Protein AF-A0ABD5AZ32-F1 (afdb_monomer_lite)

pLDDT: mean 93.75, std 4.97, range [64.81, 98.12]

Sequence (61 aa):
LDSPLKQLQIFVDTSSIEIFCNDGERVLTSRIFPNEDATGIKASTESGQVYLKFTKYELKG

Secondary structure (DSSP, 8-state):
--S----EEEEEETTEEEEEETTTTEEEEEE----TT--------SSS---------PPP-

Organism: Staphylococcus chromogenes (NCBI:txid46126)

Structure (mmCIF, N/CA/C/O backbone):
data_AF-A0ABD5AZ32-F1
#
_entry.id   AF-A0ABD5AZ32-F1
#
loop_
_atom_site.group_PDB
_atom_site.id
_atom_site.type_symbol
_atom_site.label_atom_id
_atom_site.label_alt_id
_atom_site.label_comp_id
_atom_site.label_asym_id
_atom_site.label_entity_id
_atom_site.label_seq_id
_atom_site.pdbx_PDB_ins_code
_atom_site.Cartn_x
_atom_site.Cartn_y
_atom_site.Cartn_z
_atom_site.occupancy
_atom_site.B_iso_or_equiv
_atom_site.auth_seq_id
_atom_site.auth_comp_id
_atom_site.auth_asym_id
_atom_site.auth_atom_id
_atom_site.pdbx_PDB_model_num
ATOM 1 N N . LEU A 1 1 ? 4.942 -6.399 -13.378 1.00 79.06 1 LEU A N 1
ATOM 2 C CA . LEU A 1 1 ? 4.883 -5.084 -14.030 1.00 79.06 1 LEU A CA 1
ATOM 3 C C . LEU A 1 1 ? 5.837 -5.183 -15.195 1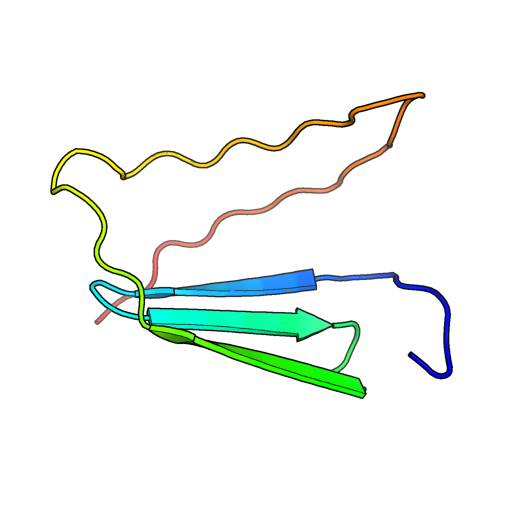.00 79.06 1 LEU A C 1
ATOM 5 O O . LEU A 1 1 ? 6.896 -5.785 -15.036 1.00 79.06 1 LEU A O 1
ATOM 9 N N . ASP A 1 2 ? 5.419 -4.677 -16.336 1.00 92.56 2 ASP A N 1
ATOM 10 C CA . ASP A 1 2 ? 6.228 -4.589 -17.543 1.00 92.56 2 ASP A CA 1
ATOM 11 C C . ASP A 1 2 ? 7.279 -3.476 -17.395 1.00 92.56 2 ASP A C 1
ATOM 13 O O . ASP A 1 2 ? 8.301 -3.483 -18.080 1.00 92.56 2 ASP A O 1
ATOM 17 N N . SER A 1 3 ? 7.076 -2.557 -16.440 1.00 94.94 3 SER A N 1
ATOM 18 C CA . SER A 1 3 ? 8.042 -1.530 -16.046 1.00 94.94 3 SER A CA 1
ATOM 19 C C . SER A 1 3 ? 8.438 -1.612 -14.557 1.00 94.94 3 SER A C 1
ATOM 21 O O . SER A 1 3 ? 7.708 -2.185 -13.742 1.00 94.94 3 SER A O 1
ATOM 23 N N . PRO A 1 4 ? 9.599 -1.053 -14.151 1.00 96.00 4 PRO A N 1
ATOM 24 C CA . PRO A 1 4 ? 9.932 -0.911 -12.736 1.00 96.00 4 PRO A CA 1
ATOM 25 C C . PRO A 1 4 ? 8.872 -0.095 -11.989 1.00 96.00 4 PRO A C 1
ATOM 27 O O . PRO A 1 4 ? 8.321 0.865 -12.529 1.00 96.00 4 PRO A O 1
ATOM 30 N N . LEU A 1 5 ? 8.620 -0.445 -10.727 1.00 93.88 5 LEU A N 1
ATOM 31 C CA . LEU A 1 5 ? 7.685 0.294 -9.884 1.00 93.88 5 LEU A CA 1
ATOM 32 C C . LEU A 1 5 ? 8.229 1.699 -9.582 1.00 93.88 5 LEU A C 1
ATOM 34 O O . LEU A 1 5 ? 9.338 1.840 -9.069 1.00 93.88 5 LEU A O 1
ATOM 38 N N . LYS A 1 6 ? 7.432 2.728 -9.873 1.00 94.94 6 LYS A N 1
ATOM 39 C CA . LYS A 1 6 ? 7.774 4.144 -9.651 1.00 94.94 6 LYS A CA 1
ATOM 40 C C . LYS A 1 6 ? 6.844 4.826 -8.657 1.00 94.94 6 LYS A C 1
ATOM 42 O O . LYS A 1 6 ? 7.278 5.712 -7.927 1.00 94.94 6 LYS A O 1
ATOM 47 N N . GLN A 1 7 ? 5.576 4.427 -8.637 1.00 96.19 7 GLN A N 1
ATOM 48 C CA . GLN A 1 7 ? 4.556 5.040 -7.798 1.00 96.19 7 GLN A CA 1
ATOM 49 C C . GLN A 1 7 ? 3.541 4.002 -7.333 1.00 96.19 7 GLN A C 1
ATOM 51 O O . GLN A 1 7 ? 3.220 3.058 -8.055 1.00 96.19 7 GLN A O 1
ATOM 56 N N . LEU A 1 8 ? 3.027 4.219 -6.126 1.00 97.25 8 LEU A N 1
ATOM 57 C CA . LEU A 1 8 ? 1.840 3.558 -5.613 1.00 97.25 8 LEU A CA 1
ATOM 58 C C . LEU A 1 8 ? 0.817 4.628 -5.251 1.00 97.25 8 LEU A C 1
ATOM 60 O O . LEU A 1 8 ? 1.148 5.592 -4.556 1.00 97.25 8 LEU A O 1
ATOM 64 N N . GLN A 1 9 ? -0.417 4.434 -5.692 1.00 97.50 9 GLN A N 1
ATOM 65 C CA . GLN A 1 9 ? -1.567 5.165 -5.183 1.00 97.50 9 GLN A CA 1
A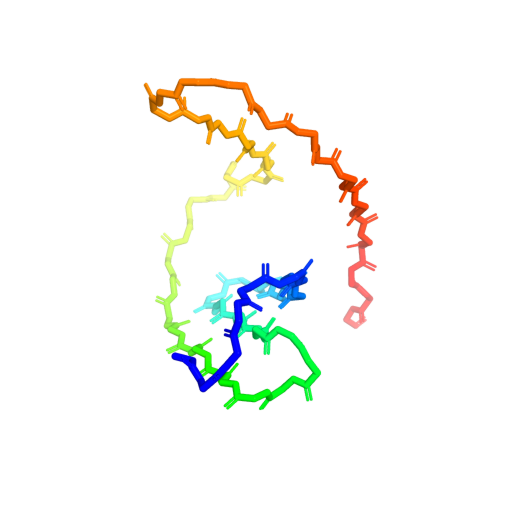TOM 66 C C . GLN A 1 9 ? -2.475 4.169 -4.474 1.00 97.50 9 GLN A C 1
ATOM 68 O O . GLN A 1 9 ? -2.875 3.164 -5.054 1.00 97.50 9 GLN A O 1
ATOM 73 N N . ILE A 1 10 ? -2.730 4.414 -3.191 1.00 97.19 10 ILE A N 1
ATOM 74 C CA . ILE A 1 10 ? -3.401 3.462 -2.308 1.00 97.19 10 ILE A CA 1
ATOM 75 C C . ILE A 1 10 ? -4.650 4.130 -1.749 1.00 97.19 10 ILE A C 1
ATOM 77 O O . ILE A 1 10 ? -4.550 5.173 -1.101 1.00 97.19 10 ILE A O 1
ATOM 81 N N . PHE A 1 11 ? -5.802 3.517 -1.992 1.00 96.38 11 PHE A N 1
ATOM 82 C CA . PHE A 1 11 ? -7.066 3.873 -1.367 1.00 96.38 11 PHE A CA 1
ATOM 83 C C . PHE A 1 11 ? -7.378 2.850 -0.287 1.00 96.38 11 PHE A C 1
ATOM 85 O O . PHE A 1 11 ? -7.283 1.644 -0.514 1.00 96.38 11 PHE A O 1
ATOM 92 N N . VAL A 1 12 ? -7.720 3.346 0.895 1.00 95.12 12 VAL A N 1
ATOM 93 C CA . VAL A 1 12 ? -8.114 2.528 2.038 1.00 95.12 12 VAL A CA 1
ATOM 94 C C . VAL A 1 12 ? -9.472 3.031 2.493 1.00 95.12 12 VAL A C 1
ATOM 96 O O . VAL A 1 12 ? -9.626 4.222 2.757 1.00 95.12 12 VAL A O 1
ATOM 99 N N . ASP A 1 13 ? -10.430 2.119 2.569 1.00 93.38 13 ASP A N 1
ATOM 100 C CA . ASP A 1 13 ? -11.761 2.350 3.121 1.00 93.38 13 ASP A CA 1
ATOM 101 C C . ASP A 1 13 ? -12.008 1.343 4.258 1.00 93.38 13 ASP A C 1
ATOM 103 O O . ASP A 1 13 ? -11.218 0.428 4.501 1.00 93.38 13 ASP A O 1
ATOM 107 N N . THR A 1 14 ? -13.130 1.499 4.948 1.00 92.81 14 THR A N 1
ATOM 108 C CA . THR A 1 14 ? -13.596 0.730 6.104 1.00 92.81 14 THR A CA 1
ATOM 109 C C . THR A 1 14 ? -13.412 -0.780 5.947 1.00 92.81 14 THR A C 1
ATOM 111 O O . THR A 1 14 ? -13.108 -1.467 6.918 1.00 92.81 14 THR A O 1
ATOM 114 N N . SER A 1 15 ? -13.601 -1.316 4.736 1.00 94.94 15 SER A N 1
ATOM 115 C CA . SER A 1 15 ? -13.507 -2.762 4.485 1.00 94.94 15 SER A CA 1
ATOM 116 C C . SER A 1 15 ? -12.776 -3.150 3.197 1.00 94.94 15 SER A C 1
ATOM 118 O O . SER A 1 15 ? -12.828 -4.311 2.772 1.00 94.94 15 SER A O 1
ATOM 120 N N . SER A 1 16 ? -12.066 -2.214 2.568 1.00 96.19 16 SER A 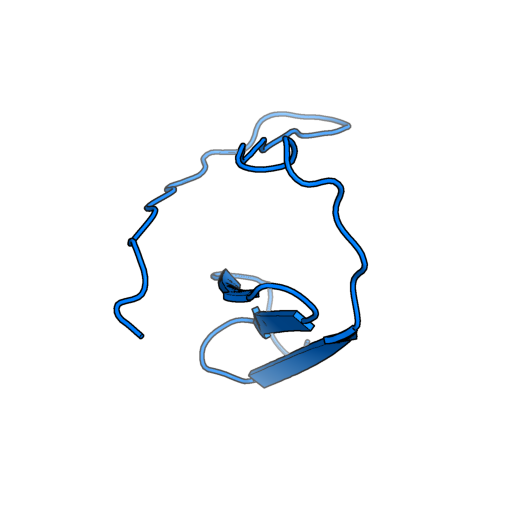N 1
ATOM 121 C CA . SER A 1 16 ? -11.343 -2.469 1.322 1.00 96.19 16 SER A CA 1
ATOM 122 C C .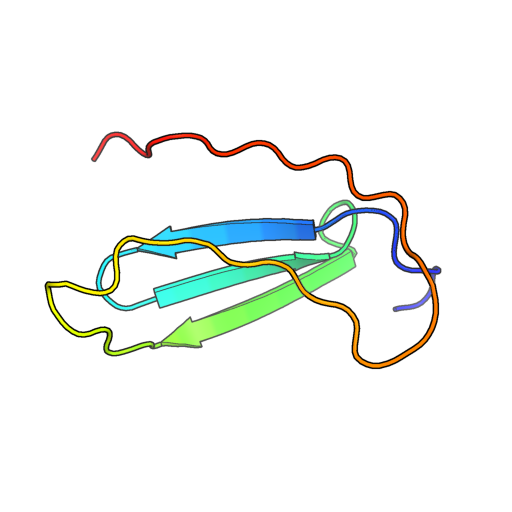 SER A 1 16 ? -10.028 -1.706 1.237 1.00 96.19 16 SER A C 1
ATOM 124 O O . SER A 1 16 ? -9.820 -0.663 1.857 1.00 96.19 16 SER A O 1
ATOM 126 N N . ILE A 1 17 ? -9.124 -2.269 0.445 1.00 97.31 17 ILE A N 1
ATOM 127 C CA . ILE A 1 17 ? -7.900 -1.617 0.012 1.00 97.31 17 ILE A CA 1
ATOM 128 C C . ILE A 1 17 ? -7.738 -1.811 -1.491 1.00 97.31 17 ILE A C 1
ATOM 130 O O . ILE A 1 17 ? -7.909 -2.917 -2.016 1.00 97.31 17 ILE A O 1
ATOM 134 N N . GLU A 1 18 ? -7.380 -0.730 -2.170 1.00 98.12 18 GLU A N 1
ATOM 135 C CA . GLU A 1 18 ? -7.093 -0.708 -3.598 1.00 98.12 18 GLU A CA 1
ATOM 136 C C . GLU A 1 18 ? -5.736 -0.052 -3.829 1.00 98.12 18 GLU A C 1
ATOM 138 O O . GLU A 1 18 ? -5.472 1.052 -3.354 1.00 98.12 18 GLU A O 1
ATOM 143 N N . ILE A 1 19 ? -4.854 -0.748 -4.539 1.00 98.06 19 ILE A N 1
ATOM 144 C CA . ILE A 1 19 ? -3.490 -0.309 -4.823 1.00 98.06 19 ILE A CA 1
ATOM 145 C C . ILE A 1 19 ? -3.323 -0.227 -6.335 1.00 98.06 19 ILE A C 1
ATOM 147 O O . ILE A 1 19 ? -3.397 -1.233 -7.042 1.00 98.06 19 ILE A O 1
ATOM 151 N N . PHE A 1 20 ? -3.044 0.977 -6.810 1.00 98.12 20 PHE A N 1
ATOM 152 C CA . PHE A 1 20 ? -2.726 1.283 -8.194 1.00 98.12 20 PHE A CA 1
ATOM 153 C C . PHE A 1 20 ? -1.206 1.392 -8.315 1.00 98.12 20 PHE A C 1
ATOM 155 O O . PHE A 1 20 ? -0.576 2.244 -7.682 1.00 98.12 20 PHE A O 1
ATOM 162 N N . CYS A 1 21 ? -0.612 0.490 -9.093 1.00 97.88 21 CYS A N 1
ATOM 163 C CA . CYS A 1 21 ? 0.816 0.493 -9.385 1.00 97.88 21 CYS A CA 1
ATOM 164 C C . CYS A 1 21 ? 1.084 1.317 -10.641 1.00 97.88 21 CYS A C 1
ATOM 166 O O . CYS A 1 21 ? 0.488 1.050 -11.689 1.00 97.88 21 CYS A O 1
ATOM 168 N N . ASN A 1 22 ? 2.028 2.257 -10.543 1.00 96.19 22 ASN A N 1
ATOM 169 C CA . ASN A 1 22 ? 2.302 3.243 -11.589 1.00 96.19 22 ASN A CA 1
ATOM 170 C C . ASN A 1 22 ? 0.986 3.936 -12.010 1.00 96.19 22 ASN A C 1
ATOM 172 O O . ASN A 1 22 ? 0.089 4.121 -11.189 1.00 96.19 22 ASN A O 1
ATOM 176 N N . ASP A 1 23 ? 0.834 4.274 -13.284 1.00 95.38 23 ASP A N 1
ATOM 177 C CA . ASP A 1 23 ? -0.358 4.918 -13.845 1.00 95.38 23 ASP A CA 1
ATOM 178 C C . ASP A 1 23 ? -1.492 3.913 -14.150 1.00 95.38 23 ASP A C 1
ATOM 180 O O . ASP A 1 23 ? -2.116 3.954 -15.209 1.00 95.38 23 ASP A O 1
ATOM 184 N N . GLY A 1 24 ? -1.737 2.961 -13.242 1.00 94.81 24 GLY A N 1
ATOM 185 C CA . GLY A 1 24 ? -2.767 1.926 -13.406 1.00 94.81 24 GLY A CA 1
ATOM 186 C C . GLY A 1 24 ? -2.345 0.723 -14.258 1.00 94.81 24 GLY A C 1
ATOM 187 O O . GLY A 1 24 ? -3.194 -0.074 -14.647 1.00 94.81 24 GLY A O 1
ATOM 188 N N . GLU A 1 25 ? -1.042 0.545 -14.506 1.00 97.38 25 GLU A N 1
ATOM 189 C CA . GLU A 1 25 ? -0.477 -0.622 -15.211 1.00 97.38 25 GLU A CA 1
ATOM 190 C C . GLU A 1 25 ? -0.892 -1.947 -14.545 1.00 97.38 25 GLU A C 1
ATOM 192 O O . GLU A 1 25 ? -1.092 -2.975 -15.194 1.00 97.38 25 GLU A O 1
ATOM 197 N N . ARG A 1 26 ? -1.050 -1.915 -13.220 1.00 97.44 26 ARG A N 1
ATOM 198 C CA . ARG A 1 26 ? -1.680 -2.984 -12.453 1.00 97.44 26 ARG A CA 1
ATOM 199 C C . ARG A 1 26 ? -2.508 -2.394 -11.325 1.00 97.44 26 ARG A C 1
ATOM 201 O O . ARG A 1 26 ? -2.066 -1.463 -10.654 1.00 97.44 26 ARG A O 1
ATOM 208 N N . VAL A 1 27 ? -3.657 -3.011 -11.074 1.00 97.62 27 VAL A N 1
ATOM 209 C CA . VAL A 1 27 ? -4.520 -2.709 -9.931 1.00 97.62 27 VAL A CA 1
ATOM 210 C C . VAL A 1 27 ? -4.651 -3.958 -9.066 1.00 97.62 27 VAL A C 1
ATOM 212 O O . VAL A 1 27 ? -4.835 -5.064 -9.579 1.00 97.62 27 VAL A O 1
ATOM 215 N N . LEU A 1 28 ? -4.506 -3.783 -7.757 1.00 97.94 28 LEU A N 1
ATOM 216 C CA . LEU A 1 28 ? -4.717 -4.815 -6.749 1.00 97.94 28 LEU A CA 1
ATOM 217 C C . LEU A 1 28 ? -5.866 -4.370 -5.853 1.00 97.94 28 LEU A C 1
ATOM 219 O O . LEU A 1 28 ? -5.807 -3.286 -5.282 1.00 97.94 28 LEU A O 1
ATOM 223 N N . THR A 1 29 ? -6.867 -5.225 -5.685 1.00 97.81 29 THR A N 1
ATOM 224 C CA . THR A 1 29 ? -8.022 -4.954 -4.826 1.00 97.81 29 THR A CA 1
ATOM 225 C C . THR A 1 29 ? -8.201 -6.108 -3.860 1.00 97.81 29 THR A C 1
ATOM 227 O O . THR A 1 29 ? -8.171 -7.273 -4.261 1.00 97.81 29 THR A O 1
ATOM 230 N N . SER A 1 30 ? -8.406 -5.792 -2.585 1.00 98.12 30 SER A N 1
ATOM 231 C CA . SER A 1 30 ? -8.746 -6.781 -1.568 1.00 98.12 30 SER A CA 1
ATOM 232 C C . SER A 1 30 ? -9.725 -6.210 -0.554 1.00 98.12 30 SER A C 1
ATOM 234 O O . SER A 1 30 ? -9.757 -5.007 -0.300 1.00 98.12 30 SER A O 1
ATOM 236 N N . ARG A 1 31 ? -10.487 -7.104 0.079 1.00 97.69 31 ARG A N 1
ATOM 237 C CA . ARG A 1 31 ? -11.188 -6.782 1.324 1.00 97.69 31 ARG A CA 1
ATOM 238 C C . ARG A 1 31 ? -10.218 -6.828 2.498 1.00 97.69 31 ARG A C 1
ATOM 240 O O . ARG A 1 31 ? -9.289 -7.639 2.500 1.00 97.69 31 ARG A O 1
ATOM 247 N N . ILE A 1 32 ? -10.467 -5.974 3.481 1.00 96.12 32 ILE A N 1
ATOM 248 C CA . ILE A 1 32 ? -9.762 -5.917 4.764 1.00 96.12 32 ILE A CA 1
ATOM 249 C C . ILE A 1 32 ? -10.784 -5.793 5.897 1.00 96.12 32 ILE A C 1
ATOM 251 O O . ILE A 1 32 ? -11.916 -5.377 5.670 1.00 96.12 32 ILE A O 1
ATOM 255 N N . PHE A 1 33 ? -10.385 -6.164 7.112 1.00 96.00 33 PHE A N 1
ATOM 256 C CA . PHE A 1 33 ? -11.220 -6.072 8.315 1.00 96.00 33 PHE A CA 1
ATOM 257 C C . PHE A 1 33 ? -10.392 -5.459 9.456 1.00 96.00 33 PHE A C 1
ATOM 259 O O . PHE A 1 33 ? -9.935 -6.190 10.336 1.00 96.00 33 PHE A O 1
ATOM 266 N N . PRO A 1 34 ? -10.074 -4.153 9.381 1.00 93.56 34 PRO A N 1
ATOM 267 C CA . PRO A 1 34 ? -9.272 -3.482 10.395 1.00 93.56 34 PRO A CA 1
ATOM 268 C C . PRO A 1 34 ? -10.039 -3.357 11.717 1.00 93.56 34 PRO A C 1
ATOM 270 O O . PRO A 1 34 ? -11.265 -3.265 11.734 1.00 93.56 34 PRO A O 1
ATOM 273 N N . ASN A 1 35 ? -9.301 -3.315 1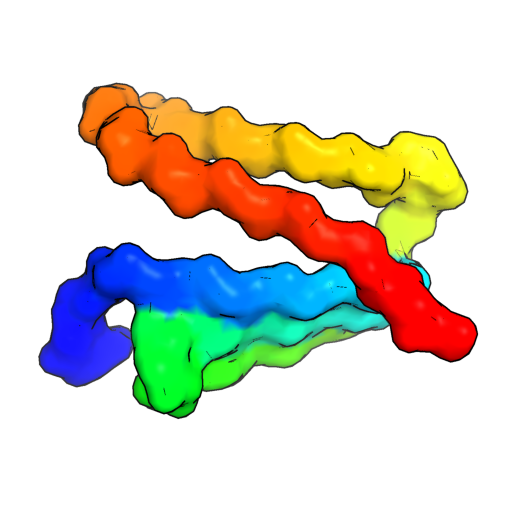2.826 1.00 94.69 35 ASN A N 1
ATOM 274 C CA . ASN A 1 35 ? -9.862 -2.892 14.108 1.00 94.69 35 ASN A CA 1
ATOM 275 C C . ASN A 1 35 ? -10.163 -1.384 14.076 1.00 94.69 35 ASN A C 1
ATOM 277 O O . ASN A 1 35 ? -9.533 -0.638 13.325 1.00 94.69 35 ASN A O 1
ATOM 281 N N . GLU A 1 36 ? -11.075 -0.921 14.933 1.00 90.69 36 GLU A N 1
ATOM 282 C CA . GLU A 1 36 ? -11.491 0.492 15.001 1.00 90.69 36 GLU A CA 1
ATOM 283 C C . GLU A 1 36 ? -10.333 1.462 15.301 1.00 90.69 36 GLU A C 1
ATOM 285 O O . GLU A 1 36 ? -10.359 2.621 14.891 1.00 90.69 36 GLU A O 1
ATOM 290 N N . ASP A 1 37 ? -9.290 0.990 15.986 1.00 93.88 37 ASP A N 1
ATOM 291 C CA . ASP A 1 37 ? -8.102 1.764 16.344 1.00 93.88 37 ASP A CA 1
ATOM 292 C C . ASP A 1 37 ? -7.003 1.753 15.264 1.00 93.88 37 ASP A C 1
ATOM 294 O O . ASP A 1 37 ? -6.047 2.534 15.341 1.00 93.88 37 ASP A O 1
ATOM 298 N N . ALA A 1 38 ? -7.137 0.930 14.217 1.00 92.25 38 ALA A N 1
ATOM 299 C CA . ALA A 1 38 ? -6.150 0.764 13.149 1.00 92.25 38 ALA A CA 1
ATOM 300 C C . ALA A 1 38 ? -6.182 1.914 12.115 1.00 92.25 38 ALA A C 1
ATOM 302 O O . ALA A 1 38 ? -6.398 1.711 10.923 1.00 92.25 38 ALA A O 1
ATOM 303 N N . THR A 1 39 ? -5.933 3.141 12.578 1.00 90.12 39 THR A N 1
ATOM 304 C CA . THR A 1 39 ? -6.025 4.393 11.794 1.00 90.12 39 THR A CA 1
ATOM 305 C C . THR A 1 39 ? -4.676 4.925 11.289 1.00 90.12 39 THR A C 1
ATOM 307 O O . THR A 1 39 ? -4.611 5.910 10.546 1.00 90.12 39 THR A O 1
ATOM 310 N N . GLY A 1 40 ? -3.574 4.303 11.713 1.00 91.75 40 GLY A N 1
ATOM 311 C CA . GLY A 1 40 ? -2.214 4.732 11.395 1.00 91.75 40 GLY A CA 1
ATOM 312 C C . GLY A 1 40 ? -1.694 4.208 10.056 1.00 91.75 40 GLY A C 1
ATOM 313 O O . GLY A 1 40 ? -2.158 3.199 9.534 1.00 91.75 40 GLY A O 1
ATOM 314 N N . ILE A 1 41 ? -0.656 4.864 9.531 1.00 92.25 41 ILE A N 1
ATOM 315 C CA . ILE A 1 41 ? 0.105 4.382 8.373 1.00 92.25 41 ILE A CA 1
ATOM 316 C C . ILE A 1 41 ? 1.577 4.274 8.761 1.00 92.25 41 ILE A C 1
ATOM 318 O O . ILE A 1 41 ? 2.144 5.201 9.340 1.00 92.25 41 ILE A O 1
ATOM 322 N N . LYS A 1 42 ? 2.205 3.148 8.416 1.00 92.00 42 LYS A N 1
ATOM 323 C CA . LYS A 1 42 ? 3.632 2.901 8.629 1.00 92.00 42 LYS A CA 1
ATOM 324 C C . LYS A 1 42 ? 4.276 2.436 7.328 1.00 92.00 42 LYS A C 1
ATOM 326 O O . LYS A 1 42 ? 3.774 1.523 6.683 1.00 92.00 42 LYS A O 1
ATOM 331 N N . ALA A 1 43 ? 5.415 3.033 6.990 1.00 91.75 43 ALA A N 1
ATOM 332 C CA . ALA A 1 43 ? 6.306 2.548 5.945 1.00 91.75 43 ALA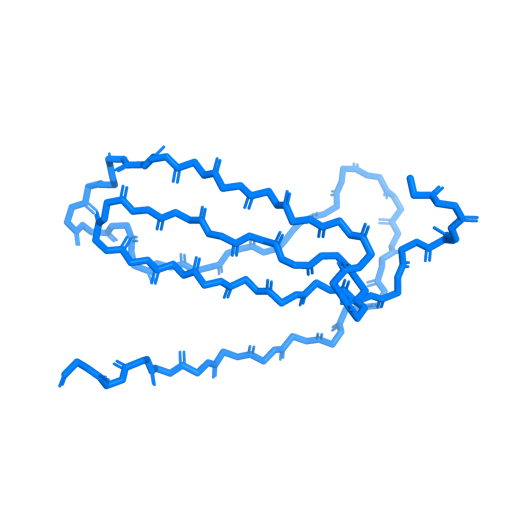 A CA 1
ATOM 333 C C . ALA A 1 43 ? 7.582 1.984 6.584 1.00 91.75 43 ALA A C 1
ATOM 335 O O . ALA A 1 43 ? 8.091 2.537 7.561 1.00 91.75 43 ALA A O 1
ATOM 336 N N . SER A 1 44 ? 8.093 0.882 6.043 1.00 92.62 44 SER A N 1
ATOM 337 C CA . SER A 1 44 ? 9.328 0.242 6.504 1.00 92.62 44 SER A CA 1
ATOM 338 C C . SER A 1 44 ? 10.037 -0.464 5.355 1.00 92.62 44 SER A C 1
ATOM 340 O O . SER A 1 44 ? 9.392 -0.901 4.405 1.00 92.62 44 SER A O 1
ATOM 342 N N . THR A 1 45 ? 11.355 -0.606 5.468 1.00 93.94 45 THR A N 1
ATOM 343 C CA . THR A 1 45 ? 12.178 -1.451 4.597 1.00 93.94 45 THR A CA 1
ATOM 344 C C . THR A 1 45 ? 12.717 -2.626 5.403 1.00 93.94 45 THR A C 1
ATOM 346 O O . THR A 1 45 ? 13.073 -2.465 6.569 1.00 93.94 45 THR A O 1
ATOM 349 N N . GLU A 1 46 ? 12.771 -3.814 4.802 1.00 93.56 46 GLU A N 1
ATOM 350 C CA . GLU A 1 46 ? 13.405 -4.976 5.442 1.00 93.56 46 GLU A CA 1
ATOM 351 C C . GLU A 1 46 ? 14.931 -4.920 5.327 1.00 93.56 46 GLU A C 1
ATOM 353 O O . GLU A 1 46 ? 15.647 -5.295 6.252 1.00 93.56 46 GLU A O 1
ATOM 358 N N . SER A 1 47 ? 15.443 -4.422 4.199 1.00 92.69 47 SER A N 1
ATOM 359 C CA . SER A 1 47 ? 16.874 -4.227 3.980 1.00 92.69 47 SER A CA 1
ATOM 360 C C . SER A 1 47 ? 17.151 -2.977 3.146 1.00 92.69 47 SER A C 1
ATOM 362 O O . SER A 1 47 ? 16.331 -2.550 2.331 1.00 92.69 47 SER A O 1
ATOM 364 N N . GLY A 1 48 ? 18.321 -2.376 3.375 1.00 90.88 48 GLY A N 1
ATOM 365 C CA . GLY A 1 48 ? 18.761 -1.170 2.680 1.00 90.88 48 GLY A CA 1
ATOM 366 C C . GLY A 1 48 ? 18.027 0.106 3.100 1.00 90.88 48 GLY A C 1
ATOM 367 O O . GLY A 1 48 ? 17.285 0.150 4.083 1.00 90.88 48 GLY A O 1
ATOM 368 N N . GLN A 1 49 ? 18.278 1.169 2.340 1.00 90.56 49 GLN A N 1
ATOM 369 C CA . GLN A 1 49 ? 17.655 2.477 2.516 1.00 90.56 49 GLN A CA 1
ATOM 370 C C . GLN A 1 49 ? 16.801 2.804 1.296 1.00 90.56 49 GLN A C 1
ATOM 372 O O . GLN A 1 49 ? 17.193 2.526 0.163 1.00 90.56 49 GLN A O 1
ATOM 377 N N . VAL A 1 50 ? 15.650 3.427 1.534 1.00 89.38 50 VAL A N 1
ATOM 378 C CA . VAL A 1 50 ? 14.771 3.925 0.478 1.00 89.38 50 VAL A CA 1
ATOM 379 C C . VAL A 1 50 ? 14.506 5.402 0.700 1.00 89.38 50 VAL A C 1
ATOM 381 O O . VAL A 1 50 ? 14.269 5.845 1.824 1.00 89.38 50 VAL A O 1
ATOM 384 N N . TYR A 1 51 ? 14.518 6.166 -0.386 1.00 90.31 51 TYR A N 1
ATOM 385 C CA . TYR A 1 51 ? 13.955 7.503 -0.378 1.00 90.31 51 TYR A CA 1
ATOM 386 C C . TYR A 1 51 ? 12.475 7.404 -0.745 1.00 90.31 51 TYR A C 1
ATOM 388 O O . TYR A 1 51 ? 12.136 7.032 -1.868 1.00 90.31 51 TYR A O 1
ATOM 396 N N . LEU A 1 52 ? 11.598 7.714 0.208 1.00 91.44 52 LEU A N 1
ATOM 397 C CA . LEU A 1 52 ? 10.153 7.647 0.024 1.00 91.44 52 LEU A CA 1
ATOM 398 C C . LEU A 1 52 ? 9.550 9.048 0.111 1.00 91.44 52 LEU A C 1
ATOM 400 O O . LEU A 1 52 ? 9.611 9.696 1.156 1.00 91.44 52 LEU A O 1
ATOM 404 N N . LYS A 1 53 ? 8.900 9.488 -0.969 1.00 94.75 53 LYS A N 1
ATOM 405 C CA . LYS A 1 53 ? 7.975 10.621 -0.916 1.00 94.75 53 LYS A CA 1
ATOM 406 C C . LYS A 1 53 ? 6.586 10.086 -0.590 1.00 94.75 53 LYS A C 1
ATOM 408 O O . LYS A 1 53 ? 6.005 9.358 -1.388 1.00 94.75 53 LYS A O 1
ATOM 413 N N . PHE A 1 54 ? 6.072 10.448 0.579 1.00 94.56 54 PHE A N 1
ATOM 414 C CA . PHE A 1 54 ? 4.790 9.967 1.081 1.00 94.56 54 PHE A CA 1
ATOM 415 C C . PHE A 1 54 ? 3.827 11.137 1.285 1.00 94.56 54 PHE A C 1
ATOM 417 O O . PHE A 1 54 ? 4.205 12.180 1.819 1.00 94.56 54 PHE A O 1
ATOM 424 N N . THR A 1 55 ? 2.579 10.989 0.851 1.00 95.50 55 THR A N 1
ATOM 425 C CA . THR A 1 55 ? 1.534 11.996 1.060 1.00 95.50 55 THR A CA 1
ATOM 426 C C . THR A 1 55 ? 0.228 11.287 1.379 1.00 95.50 55 THR A C 1
ATOM 428 O O . THR A 1 55 ? -0.170 10.375 0.661 1.00 95.50 55 THR A O 1
ATOM 431 N N . LYS A 1 56 ? -0.415 11.699 2.474 1.00 94.94 56 LYS A N 1
ATOM 432 C CA . LYS A 1 56 ? -1.713 11.188 2.918 1.00 94.94 56 LYS A CA 1
ATOM 433 C C . LYS A 1 56 ? -2.782 12.238 2.631 1.00 94.94 56 LYS A C 1
ATOM 435 O O . LYS A 1 56 ? -2.579 13.411 2.940 1.00 94.94 56 LYS A O 1
ATOM 440 N N . TYR A 1 57 ? -3.916 11.793 2.106 1.00 95.25 57 TYR A N 1
ATOM 441 C CA . TYR A 1 57 ? -5.128 12.593 1.964 1.00 95.25 57 TYR A CA 1
ATOM 442 C C . TYR A 1 57 ? -6.252 11.931 2.756 1.00 95.25 57 TYR A C 1
ATOM 444 O O . TYR A 1 57 ? -6.352 10.706 2.764 1.00 95.25 57 TYR A O 1
ATOM 452 N N . GLU A 1 58 ? -7.083 12.735 3.414 1.00 93.81 58 GLU A N 1
ATOM 453 C CA . GLU A 1 58 ? -8.335 12.247 3.992 1.00 93.81 58 GLU A CA 1
ATOM 454 C C . GLU A 1 58 ? -9.384 12.168 2.883 1.00 93.81 58 GLU A C 1
ATOM 456 O O . GLU A 1 58 ? -9.603 13.143 2.154 1.00 93.81 58 GLU A O 1
ATOM 461 N N . LEU A 1 59 ? -10.026 11.011 2.748 1.00 89.62 59 LEU A N 1
ATOM 462 C CA . LEU A 1 59 ? -11.137 10.842 1.822 1.00 89.62 59 LEU A CA 1
ATOM 463 C C . LEU A 1 59 ? -12.394 11.445 2.455 1.00 89.62 59 LEU A C 1
ATOM 465 O O . LEU A 1 59 ? -12.695 11.200 3.621 1.00 89.62 59 LEU A O 1
ATOM 469 N N . LYS A 1 60 ? -13.121 12.258 1.686 1.00 87.00 60 LYS A N 1
ATOM 470 C CA . LYS A 1 60 ? -14.457 12.716 2.072 1.00 87.00 60 LYS A CA 1
ATOM 471 C C . LYS A 1 60 ? -15.466 11.726 1.505 1.00 87.00 60 LYS A C 1
ATOM 473 O O . LYS A 1 60 ? -15.509 11.562 0.287 1.00 87.00 60 LYS A O 1
ATOM 478 N N . GLY A 1 61 ? -16.206 11.070 2.394 1.00 64.81 61 GLY A N 1
ATOM 479 C CA . GLY A 1 61 ? -17.422 10.327 2.059 1.00 64.81 61 GLY A CA 1
ATOM 480 C C . GLY A 1 61 ? -18.622 11.249 1.927 1.00 64.81 61 GLY A C 1
ATOM 481 O O . GLY A 1 61 ? -18.603 12.326 2.570 1.00 64.81 61 GLY A O 1
#

InterPro domains:
  IPR013189 Glycosyl hydrolase family 32, C-terminal [PF08244] (7-51)
  IPR013320 Concanavalin A-like lectin/glucanase domain superfamily [SSF49899] (3-60)
  IPR051214 Glycosyl Hydrolase 32 Enzymes [PTHR43101] (5-60)

Foldseek 3Di:
DVDDFDDWDWDDDQFKIWIQTDPNPDIDIDTDHDDPPPPDDDDDDPDDDDDDDDDDDDDDD

Radius of gyration: 13.38 Å; chains: 1; bounding box: 36×20×34 Å